Protein AF-A0A1A7WK49-F1 (afdb_monomer_lite)

Secondary structure (DSSP, 8-state):
-BGGGBTS---SSEEE-TTSTT--EEE-HHHHHHHHHHHTTS---HHHHHHHHHHHHHHHHHHHHHHHHHHHHHHHHHHHHHHHHHHHHHHHHHHHHHHHHHHHHHHHHHT--

Organism: NCBI:txid60296

Structure (mmCIF, N/CA/C/O backbone):
data_AF-A0A1A7WK49-F1
#
_entry.id   AF-A0A1A7WK49-F1
#
loop_
_atom_site.group_PDB
_atom_site.id
_atom_site.type_symbol
_atom_site.label_atom_id
_atom_site.label_alt_id
_atom_site.label_comp_id
_atom_site.label_asym_id
_atom_site.label_entity_id
_atom_site.label_seq_id
_atom_site.pdbx_PDB_ins_code
_atom_site.Cartn_x
_atom_site.Cartn_y
_atom_site.Cartn_z
_atom_site.occupancy
_atom_site.B_iso_or_equiv
_atom_site.auth_seq_id
_atom_site.auth_comp_id
_atom_site.auth_asym_id
_atom_site.auth_atom_id
_atom_site.pdbx_PDB_model_num
ATOM 1 N N . PHE A 1 1 ? -8.475 1.854 -14.162 1.00 75.25 1 PHE A N 1
ATOM 2 C CA . PHE A 1 1 ? -9.105 2.466 -15.329 1.00 75.25 1 PHE A CA 1
ATOM 3 C C . PHE A 1 1 ? -10.508 2.785 -14.885 1.00 75.25 1 PHE A C 1
ATOM 5 O O . PHE A 1 1 ? -11.204 1.860 -14.486 1.00 75.25 1 PHE A O 1
ATOM 12 N N . GLU A 1 2 ? -10.833 4.063 -14.823 1.00 86.62 2 GLU A N 1
ATOM 13 C CA . GLU A 1 2 ? -12.114 4.595 -14.392 1.00 86.62 2 GLU A CA 1
ATOM 14 C C . GLU A 1 2 ? -12.876 5.074 -15.624 1.00 86.62 2 GLU A C 1
ATOM 16 O O . GLU A 1 2 ? -12.958 6.267 -15.874 1.00 86.62 2 GLU A O 1
ATOM 21 N N . TRP A 1 3 ? -13.361 4.130 -16.430 1.00 86.38 3 TRP A N 1
ATOM 22 C CA . TRP A 1 3 ? -14.290 4.391 -17.538 1.00 86.38 3 TRP A CA 1
ATOM 23 C C . TRP A 1 3 ? -13.928 5.637 -18.370 1.00 86.38 3 TRP A C 1
ATOM 25 O O . TRP A 1 3 ? -12.829 5.695 -18.925 1.00 86.38 3 TRP A O 1
ATOM 35 N N . ASP A 1 4 ? -14.820 6.625 -18.423 1.00 85.81 4 ASP A N 1
ATOM 36 C CA . ASP A 1 4 ? -14.666 7.855 -19.207 1.00 85.81 4 ASP A CA 1
ATOM 37 C C . ASP A 1 4 ? -13.517 8.753 -18.707 1.00 85.81 4 ASP A C 1
ATOM 39 O O . ASP A 1 4 ? -12.926 9.498 -19.486 1.00 85.81 4 ASP A O 1
ATOM 43 N N . GLU A 1 5 ? -13.128 8.621 -17.437 1.00 85.88 5 GLU A N 1
ATOM 44 C CA . GLU A 1 5 ? -12.033 9.357 -16.790 1.00 85.88 5 GLU A CA 1
ATOM 45 C C . GLU A 1 5 ? -10.664 8.664 -16.952 1.00 85.88 5 GLU A C 1
ATOM 47 O O . GLU A 1 5 ? -9.594 9.218 -16.673 1.00 85.88 5 GLU A O 1
ATOM 52 N N . GLY A 1 6 ? -10.639 7.419 -17.428 1.00 87.44 6 GLY A N 1
ATOM 53 C CA . GLY A 1 6 ? -9.403 6.696 -17.701 1.00 87.44 6 GLY A CA 1
ATOM 54 C C . GLY A 1 6 ? -8.519 6.483 -16.462 1.00 87.44 6 GLY A C 1
ATOM 55 O O . GLY A 1 6 ? -8.716 5.536 -15.703 1.00 87.44 6 GLY A O 1
ATOM 56 N N . PHE A 1 7 ? -7.468 7.286 -16.274 1.00 83.25 7 PHE A N 1
ATOM 57 C CA . PHE A 1 7 ? -6.557 7.197 -15.113 1.00 83.25 7 PHE A CA 1
ATOM 58 C C . PHE A 1 7 ? -6.344 8.545 -14.400 1.00 83.25 7 PHE A C 1
ATOM 60 O O . PHE A 1 7 ? -5.417 8.652 -13.580 1.00 83.25 7 PHE A O 1
ATOM 67 N N . SER A 1 8 ? -7.151 9.562 -14.731 1.00 83.62 8 SER A N 1
ATOM 68 C CA . SER A 1 8 ? -7.150 10.862 -14.046 1.00 83.62 8 SER A CA 1
ATOM 69 C C . SER A 1 8 ? -7.546 10.667 -12.579 1.00 83.62 8 SER A C 1
ATOM 71 O O . SER A 1 8 ? -6.786 11.021 -11.674 1.00 83.62 8 SER A O 1
ATOM 73 N N . GLU A 1 9 ? -8.660 9.973 -12.360 1.00 84.88 9 GLU A N 1
ATOM 74 C CA . GLU A 1 9 ? -9.209 9.650 -11.051 1.00 84.88 9 GLU A CA 1
ATOM 75 C C . GLU A 1 9 ? -8.592 8.379 -10.443 1.00 84.88 9 GLU A C 1
ATOM 77 O O . GLU A 1 9 ? -8.315 7.379 -11.117 1.00 84.88 9 GLU A O 1
ATOM 82 N N . ARG A 1 10 ? -8.315 8.418 -9.130 1.00 86.88 10 ARG A N 1
ATOM 83 C CA . ARG A 1 10 ? -7.516 7.384 -8.437 1.00 86.88 10 ARG A CA 1
ATOM 84 C C . ARG A 1 10 ? -8.092 6.987 -7.079 1.00 86.88 10 ARG A C 1
ATOM 86 O O . ARG A 1 10 ? -7.534 7.330 -6.032 1.00 86.88 10 ARG A O 1
ATOM 93 N N . PHE A 1 11 ? -9.117 6.143 -7.095 1.00 88.12 11 PHE A N 1
ATOM 94 C CA . PHE A 1 11 ? -9.853 5.711 -5.896 1.00 88.12 11 PHE A CA 1
ATOM 95 C C . PHE A 1 11 ? -9.178 4.624 -5.046 1.00 88.12 11 PHE A C 1
ATOM 97 O O . PHE A 1 11 ? -9.510 4.448 -3.876 1.00 88.12 11 PHE A O 1
ATOM 104 N N . GLY A 1 12 ? -8.210 3.886 -5.595 1.00 92.56 12 GLY A N 1
ATOM 105 C CA . GLY A 1 12 ? -7.591 2.761 -4.887 1.00 92.56 12 GLY A CA 1
ATOM 106 C C . GLY A 1 12 ? -6.831 3.163 -3.616 1.00 92.56 12 GLY A C 1
ATOM 107 O O . GLY A 1 12 ? -6.265 4.255 -3.527 1.00 92.56 12 GLY A O 1
ATOM 108 N N . LEU A 1 13 ? -6.737 2.238 -2.653 1.00 95.44 13 LEU A N 1
ATOM 109 C CA . LEU A 1 13 ? -5.900 2.398 -1.451 1.00 95.44 13 LEU A CA 1
ATOM 110 C C . LEU A 1 13 ? -4.398 2.454 -1.781 1.00 95.44 13 LEU A C 1
ATOM 112 O O . LEU A 1 13 ? -3.607 2.990 -1.013 1.00 95.44 13 LEU A O 1
ATOM 116 N N . TYR A 1 14 ? -4.000 1.933 -2.937 1.00 94.31 14 TYR A N 1
ATOM 117 C CA . TYR A 1 14 ? -2.629 1.982 -3.430 1.00 94.31 14 TYR A CA 1
ATOM 118 C C . TYR A 1 14 ? -2.518 2.982 -4.578 1.00 94.31 14 TYR A C 1
ATOM 120 O O . TYR A 1 14 ? -3.416 3.098 -5.413 1.00 94.31 14 TYR A O 1
ATOM 128 N N . PHE A 1 15 ? -1.401 3.700 -4.629 1.00 92.38 15 PHE A N 1
ATOM 129 C CA . PHE A 1 15 ? -0.969 4.392 -5.833 1.00 92.38 15 PHE A CA 1
ATOM 130 C C . PHE A 1 15 ? -0.310 3.380 -6.776 1.00 92.38 15 PHE A C 1
ATOM 132 O O . PHE A 1 15 ? 0.460 2.530 -6.334 1.00 92.38 15 PHE A O 1
ATOM 139 N N . VAL A 1 16 ? -0.627 3.460 -8.066 1.00 91.75 16 VAL A N 1
ATOM 140 C CA . VAL A 1 16 ? -0.056 2.597 -9.103 1.00 91.75 16 VAL A CA 1
ATOM 141 C C . VAL A 1 16 ? 0.674 3.486 -10.095 1.00 91.75 16 VAL A C 1
ATOM 143 O O . VAL A 1 16 ? 0.056 4.384 -10.671 1.00 91.75 16 VAL A O 1
ATOM 146 N N . ASP A 1 17 ? 1.965 3.236 -10.313 1.00 90.94 17 ASP A N 1
ATOM 147 C CA . ASP A 1 17 ? 2.693 3.928 -11.377 1.00 90.94 17 ASP A CA 1
ATOM 148 C C . ASP A 1 17 ? 2.476 3.207 -12.712 1.00 90.94 17 ASP A C 1
ATOM 150 O O . ASP A 1 17 ? 3.113 2.198 -13.013 1.00 90.94 17 ASP A O 1
ATOM 154 N N . PHE A 1 18 ? 1.556 3.733 -13.522 1.00 88.31 18 PHE A N 1
ATOM 155 C CA . PHE A 1 18 ? 1.235 3.174 -14.836 1.00 88.31 18 PHE A CA 1
ATOM 156 C C . PHE A 1 18 ? 2.327 3.394 -15.890 1.00 88.31 18 PHE A C 1
ATOM 158 O O . PHE A 1 18 ? 2.280 2.727 -16.925 1.00 88.31 18 PHE A O 1
ATOM 165 N N . ARG A 1 19 ? 3.297 4.287 -15.639 1.00 89.94 19 ARG A N 1
ATOM 166 C CA . ARG A 1 19 ? 4.423 4.548 -16.553 1.00 89.94 19 ARG A CA 1
ATOM 167 C C . ARG A 1 19 ? 5.459 3.432 -16.492 1.00 89.94 19 ARG A C 1
ATOM 169 O O . ARG A 1 19 ? 6.124 3.147 -17.483 1.00 89.94 19 ARG A O 1
ATOM 176 N N . ASN A 1 20 ? 5.585 2.777 -15.340 1.00 88.69 20 ASN A N 1
ATOM 177 C CA . ASN A 1 20 ? 6.457 1.625 -15.180 1.00 88.69 20 ASN A CA 1
ATOM 178 C C . ASN A 1 20 ? 5.758 0.358 -15.713 1.00 88.69 20 ASN A C 1
ATOM 180 O O . ASN A 1 20 ? 4.613 0.067 -15.358 1.00 88.69 20 ASN A O 1
ATOM 184 N N . LYS A 1 21 ? 6.458 -0.430 -16.544 1.00 91.62 21 LYS A N 1
ATOM 185 C CA . LYS A 1 21 ? 5.942 -1.688 -17.121 1.00 91.62 21 LYS A CA 1
ATOM 186 C C . LYS A 1 21 ? 5.476 -2.681 -16.054 1.00 91.62 21 LYS A C 1
ATOM 188 O O . LYS A 1 21 ? 4.467 -3.352 -16.253 1.00 91.62 21 LYS A O 1
ATOM 193 N N . ASN A 1 22 ? 6.161 -2.714 -14.913 1.00 92.12 22 ASN A N 1
ATOM 194 C CA . ASN A 1 22 ? 5.856 -3.618 -13.805 1.00 92.12 22 ASN A CA 1
ATOM 195 C C . ASN A 1 22 ? 4.683 -3.132 -12.943 1.00 92.12 22 ASN A C 1
ATOM 197 O O . ASN A 1 22 ? 4.255 -3.852 -12.044 1.00 92.12 22 ASN A O 1
ATOM 201 N N . LYS A 1 23 ? 4.163 -1.922 -13.208 1.00 91.31 23 LYS A N 1
ATOM 202 C CA . LYS A 1 23 ? 3.026 -1.303 -12.510 1.00 91.31 23 LYS A CA 1
ATOM 203 C C . LYS A 1 23 ? 3.131 -1.462 -10.982 1.00 91.31 23 LYS A C 1
ATOM 205 O O . LYS A 1 23 ? 2.230 -2.040 -10.362 1.00 91.31 23 LYS A O 1
ATOM 210 N N . PRO A 1 24 ? 4.240 -0.999 -10.369 1.00 92.50 24 PRO A N 1
ATOM 211 C CA . PRO A 1 24 ? 4.456 -1.137 -8.939 1.00 92.50 24 PRO A CA 1
ATOM 212 C C . PRO A 1 24 ? 3.349 -0.421 -8.160 1.00 92.50 24 PRO A C 1
ATOM 214 O O . PRO A 1 24 ? 2.771 0.570 -8.620 1.00 92.50 24 PRO A O 1
ATOM 217 N N . ARG A 1 25 ? 3.043 -0.958 -6.975 1.00 92.62 25 ARG A N 1
ATOM 218 C CA . ARG A 1 25 ? 1.977 -0.471 -6.098 1.00 92.62 25 ARG A CA 1
ATOM 219 C C . ARG A 1 25 ? 2.577 0.082 -4.817 1.00 92.62 25 ARG A C 1
ATOM 221 O O . ARG A 1 25 ? 3.295 -0.627 -4.119 1.00 92.62 25 ARG A O 1
ATOM 228 N N . TYR A 1 26 ? 2.209 1.308 -4.480 1.00 92.50 26 TYR A N 1
ATOM 229 C CA . TYR A 1 26 ? 2.701 2.015 -3.306 1.00 92.50 26 TYR A CA 1
ATOM 230 C C . TYR A 1 26 ? 1.543 2.274 -2.342 1.00 92.50 26 TYR A C 1
ATOM 232 O O . TYR A 1 26 ? 0.518 2.825 -2.760 1.00 92.50 26 TYR A O 1
ATOM 240 N N . PRO A 1 27 ? 1.635 1.839 -1.076 1.00 94.06 27 PRO A N 1
ATOM 241 C CA . PRO A 1 27 ? 0.543 2.013 -0.128 1.00 94.06 27 PRO A CA 1
ATOM 242 C C . PRO A 1 27 ? 0.322 3.501 0.167 1.00 94.06 27 PRO A C 1
ATOM 244 O O . PRO A 1 27 ? 1.257 4.203 0.542 1.00 94.06 27 PRO A O 1
ATOM 247 N N . LYS A 1 28 ? -0.921 3.984 0.045 1.00 95.00 28 LYS A N 1
ATOM 248 C CA . LYS A 1 28 ? -1.299 5.311 0.555 1.00 95.00 28 LYS A CA 1
ATOM 249 C C . LYS A 1 28 ? -1.503 5.238 2.073 1.00 95.00 28 LYS A C 1
ATOM 251 O O . LYS A 1 28 ? -1.726 4.161 2.630 1.00 95.00 28 LYS A O 1
ATOM 256 N N . ALA A 1 29 ? -1.539 6.391 2.744 1.00 96.38 29 ALA A N 1
ATOM 257 C CA . ALA A 1 29 ? -1.863 6.475 4.175 1.00 96.38 29 ALA A CA 1
ATOM 258 C C . ALA A 1 29 ? -3.191 5.771 4.528 1.00 96.38 29 ALA A C 1
ATOM 260 O O . ALA A 1 29 ? -3.298 5.109 5.562 1.00 96.38 29 ALA A O 1
ATOM 261 N N . SER A 1 30 ? -4.175 5.825 3.622 1.00 96.50 30 SER A N 1
ATOM 262 C CA . SER A 1 30 ? -5.467 5.155 3.789 1.00 96.50 30 SER A CA 1
ATOM 263 C C . SER A 1 30 ? -5.356 3.640 3.983 1.00 96.50 30 SER A C 1
ATOM 265 O O . SER A 1 30 ? -6.198 3.085 4.677 1.00 96.50 30 SER A O 1
ATOM 267 N N . VAL A 1 31 ? -4.311 2.966 3.478 1.00 96.75 31 VAL A N 1
ATOM 268 C CA . VAL A 1 31 ? -4.080 1.528 3.728 1.00 96.75 31 VAL A CA 1
ATOM 269 C C . VAL A 1 31 ? -3.906 1.260 5.219 1.00 96.75 31 VAL A C 1
ATOM 271 O O . VAL A 1 31 ? -4.573 0.393 5.782 1.00 96.75 31 VAL A O 1
ATOM 274 N N . GLN A 1 32 ? -3.012 2.009 5.870 1.00 96.44 32 GLN A N 1
ATOM 275 C CA . GLN A 1 32 ? -2.700 1.800 7.285 1.00 96.44 32 GLN A CA 1
ATOM 276 C C . GLN A 1 32 ? -3.884 2.175 8.171 1.00 96.44 32 GLN A C 1
ATOM 278 O O . GLN A 1 32 ? -4.177 1.478 9.141 1.00 96.44 32 GLN A O 1
ATOM 283 N N . PHE A 1 33 ? -4.584 3.250 7.814 1.00 97.25 33 PHE A N 1
ATOM 284 C CA . PHE A 1 33 ? -5.785 3.673 8.520 1.00 97.25 33 PHE A CA 1
ATOM 285 C C . PHE A 1 33 ? -6.914 2.640 8.390 1.00 97.25 33 PHE A C 1
ATOM 287 O O . PHE A 1 33 ? -7.468 2.199 9.393 1.00 97.25 33 PHE A O 1
ATOM 294 N N . TYR A 1 34 ? -7.203 2.177 7.172 1.00 97.12 34 TYR A N 1
ATOM 295 C CA . TYR A 1 34 ? -8.269 1.208 6.921 1.00 97.12 34 TYR A CA 1
ATOM 296 C C . TYR A 1 34 ? -7.985 -0.153 7.564 1.00 97.12 34 TYR A C 1
ATOM 298 O O . TYR A 1 34 ? -8.879 -0.765 8.145 1.00 97.12 34 TYR A O 1
ATO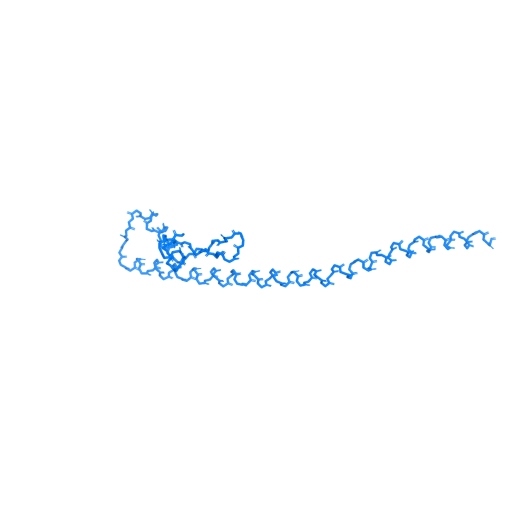M 306 N N . LYS A 1 35 ? -6.715 -0.581 7.580 1.00 96.69 35 LYS A N 1
ATOM 307 C CA . LYS A 1 35 ? -6.283 -1.771 8.323 1.00 96.69 35 LYS A CA 1
ATOM 308 C C . LYS A 1 35 ? -6.647 -1.680 9.809 1.00 96.69 35 LYS A C 1
ATOM 310 O O . LYS A 1 35 ? -7.096 -2.670 10.376 1.00 96.69 35 LYS A O 1
ATOM 315 N N . ARG A 1 36 ? -6.492 -0.507 10.436 1.00 96.81 36 ARG A N 1
ATOM 316 C CA . ARG A 1 36 ? -6.853 -0.296 11.851 1.00 96.81 36 ARG A CA 1
ATOM 317 C C . ARG A 1 36 ? -8.353 -0.397 12.090 1.00 96.81 36 ARG A C 1
ATOM 319 O O . ARG A 1 36 ? -8.739 -1.033 13.065 1.00 96.81 36 ARG A O 1
ATOM 326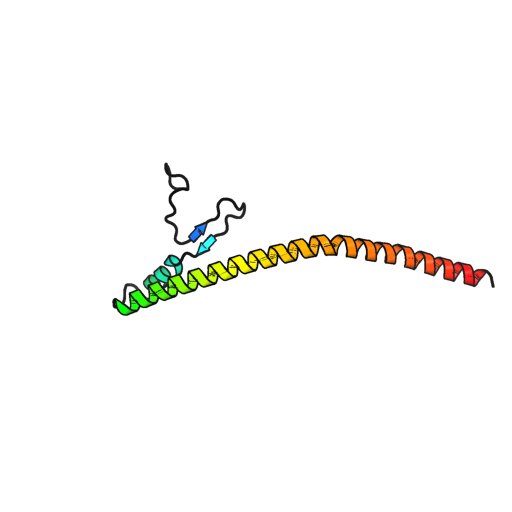 N N . ILE A 1 37 ? -9.166 0.165 11.195 1.00 97.56 37 ILE A N 1
ATOM 327 C CA . ILE A 1 37 ? -10.631 0.065 11.268 1.00 97.56 37 ILE A CA 1
ATOM 328 C C . ILE A 1 37 ? -11.058 -1.402 11.247 1.00 97.56 37 ILE A C 1
ATOM 330 O O . ILE A 1 37 ? -11.786 -1.838 12.134 1.00 97.56 37 ILE A O 1
ATOM 334 N N . ILE A 1 38 ? -10.562 -2.172 10.272 1.00 97.75 38 ILE A N 1
ATOM 335 C CA . ILE A 1 38 ? -10.899 -3.595 10.141 1.00 97.75 38 ILE A CA 1
ATOM 336 C C . ILE A 1 38 ? -10.453 -4.365 11.386 1.00 97.75 38 ILE A C 1
ATOM 338 O O . ILE A 1 38 ? -11.248 -5.089 11.976 1.00 97.75 38 ILE A O 1
ATOM 342 N N . SER A 1 39 ? -9.199 -4.193 11.819 1.00 97.06 39 SER A N 1
ATOM 343 C CA . SER A 1 39 ? -8.670 -4.901 12.993 1.00 97.06 39 SER A CA 1
ATOM 344 C C . SER A 1 39 ? -9.389 -4.553 14.296 1.00 97.06 39 SER A C 1
ATOM 346 O O . SER A 1 39 ? -9.382 -5.365 15.214 1.00 97.06 39 SER A O 1
ATOM 348 N N . SER A 1 40 ? -9.994 -3.370 14.381 1.00 96.94 40 SER A N 1
ATOM 349 C CA . SER A 1 40 ? -10.730 -2.918 15.569 1.00 96.94 40 SER A CA 1
ATOM 350 C C . SER A 1 40 ? -12.238 -3.134 15.447 1.00 96.94 40 SER A C 1
ATOM 352 O O . SER A 1 40 ? -12.978 -2.756 16.348 1.00 96.94 40 SER A O 1
ATOM 354 N N . ASN A 1 41 ? -12.693 -3.727 14.336 1.00 96.94 41 ASN A N 1
ATOM 355 C CA . ASN A 1 41 ? -14.098 -3.949 14.009 1.00 96.94 41 ASN A CA 1
ATOM 356 C C . ASN A 1 41 ? -14.971 -2.684 14.124 1.00 96.94 41 ASN A C 1
ATOM 358 O O . ASN A 1 41 ? -16.097 -2.728 14.619 1.00 96.94 41 ASN A O 1
ATOM 362 N N . GLY A 1 42 ? -14.440 -1.542 13.686 1.00 95.12 42 GLY A N 1
ATOM 363 C CA . GLY A 1 42 ? -15.157 -0.273 13.725 1.00 95.12 42 GLY A CA 1
ATOM 364 C C . GLY A 1 42 ? -14.277 0.911 14.096 1.00 95.12 42 GLY A C 1
ATOM 365 O O . GLY A 1 42 ? -13.058 0.902 13.905 1.00 95.12 42 GLY A O 1
ATOM 366 N N . PHE A 1 43 ? -14.933 1.953 14.601 1.00 95.94 43 PHE A N 1
ATOM 367 C CA . PHE A 1 43 ? -14.302 3.216 14.955 1.00 95.94 43 PHE A CA 1
ATOM 368 C C . PHE A 1 43 ? -14.263 3.386 16.478 1.00 95.94 43 PHE A C 1
ATOM 370 O O . PHE A 1 43 ? -15.305 3.273 17.124 1.00 95.94 43 PHE A O 1
ATOM 377 N N . PRO A 1 44 ? -13.085 3.663 17.058 1.00 94.06 44 PRO A N 1
ATOM 378 C CA . PRO A 1 44 ? -12.956 3.995 18.468 1.00 94.06 44 PRO A CA 1
ATOM 379 C C . PRO A 1 44 ? -13.360 5.458 18.715 1.00 94.06 44 PRO A C 1
ATOM 381 O O . PRO A 1 44 ? -13.933 6.129 17.857 1.00 94.06 44 PRO A O 1
ATOM 384 N N . ASN A 1 45 ? -13.037 5.984 19.898 1.00 96.88 45 ASN A N 1
ATOM 385 C CA . ASN A 1 45 ? -13.241 7.399 20.199 1.00 96.88 45 ASN A CA 1
ATOM 386 C C . ASN A 1 45 ? -12.446 8.320 19.248 1.00 96.88 45 ASN A C 1
ATOM 388 O O . ASN A 1 45 ? -11.419 7.942 18.679 1.00 96.88 45 ASN A O 1
ATOM 392 N N . GLN A 1 46 ? -12.898 9.570 19.140 1.00 96.81 46 GLN A N 1
ATOM 393 C CA . GLN A 1 46 ? -12.351 10.568 18.217 1.00 96.81 46 GLN A CA 1
ATOM 394 C C . GLN A 1 46 ? -10.832 10.773 18.356 1.00 96.81 46 GLN A C 1
ATOM 396 O O . GLN A 1 46 ? -10.114 10.830 17.358 1.00 96.81 46 GLN A O 1
ATOM 401 N N . ARG A 1 47 ? -10.318 10.811 19.590 1.00 97.31 47 ARG A N 1
ATOM 402 C CA . ARG A 1 47 ? -8.885 11.000 19.860 1.00 97.31 47 ARG A CA 1
ATOM 403 C C . ARG A 1 47 ? -8.050 9.843 19.314 1.00 97.31 47 ARG A C 1
ATOM 405 O O . ARG A 1 47 ? -6.943 10.041 18.813 1.00 97.31 47 ARG A O 1
ATOM 412 N N . GLU A 1 48 ? -8.552 8.621 19.427 1.00 96.44 48 GLU A N 1
ATOM 413 C CA . GLU A 1 48 ? -7.876 7.450 18.883 1.00 96.44 48 GLU A CA 1
ATOM 414 C C . GLU A 1 48 ? -7.905 7.439 17.350 1.00 96.44 48 GLU A C 1
ATOM 416 O O . GLU A 1 48 ? -6.870 7.197 16.726 1.00 96.44 48 GLU A O 1
ATOM 421 N N . VAL A 1 49 ? -9.035 7.805 16.741 1.00 96.62 49 VAL A N 1
ATOM 422 C CA . VAL A 1 49 ? -9.150 7.959 15.282 1.00 96.62 49 VAL A CA 1
ATOM 423 C C . VAL A 1 49 ? -8.151 8.993 14.749 1.00 96.62 49 VAL A C 1
ATOM 425 O O . VAL A 1 49 ? -7.450 8.738 13.767 1.00 96.62 49 VAL A O 1
ATOM 428 N N . GLU A 1 50 ? -8.018 10.140 15.412 1.00 97.19 50 GLU A N 1
ATOM 429 C CA . GLU A 1 50 ? -7.043 11.177 15.049 1.00 97.19 50 GLU A CA 1
ATOM 430 C C . GLU A 1 50 ? -5.601 10.674 15.155 1.00 97.19 50 GLU A C 1
ATOM 432 O O . GLU A 1 50 ? -4.782 10.909 14.259 1.00 97.19 50 GLU A O 1
ATOM 437 N N . ASN A 1 51 ? -5.296 9.908 16.205 1.00 97.44 51 ASN A N 1
ATOM 438 C CA . ASN A 1 51 ? -3.998 9.260 16.359 1.00 97.44 51 ASN A CA 1
ATOM 439 C C . ASN A 1 51 ? -3.717 8.253 15.239 1.00 97.44 51 ASN A C 1
ATOM 441 O O . ASN A 1 51 ? -2.607 8.235 14.700 1.00 97.44 51 ASN A O 1
ATOM 445 N N . TRP A 1 52 ? -4.702 7.435 14.859 1.00 97.31 52 TRP A N 1
ATOM 446 C CA . TRP A 1 52 ? -4.569 6.507 13.737 1.00 97.31 52 TRP A CA 1
ATOM 447 C C . TRP A 1 52 ? -4.325 7.250 12.427 1.00 97.31 52 TRP A C 1
ATOM 449 O O . TRP A 1 52 ? -3.434 6.865 11.668 1.00 97.31 52 TRP A O 1
ATOM 459 N N . ARG A 1 53 ? -5.061 8.341 12.177 1.00 96.56 53 ARG A N 1
ATOM 460 C CA . ARG A 1 53 ? -4.886 9.183 10.989 1.00 96.56 53 ARG A CA 1
ATOM 461 C C . ARG A 1 53 ? -3.472 9.745 10.932 1.00 96.56 53 ARG A C 1
ATOM 463 O O . ARG A 1 53 ? -2.781 9.538 9.9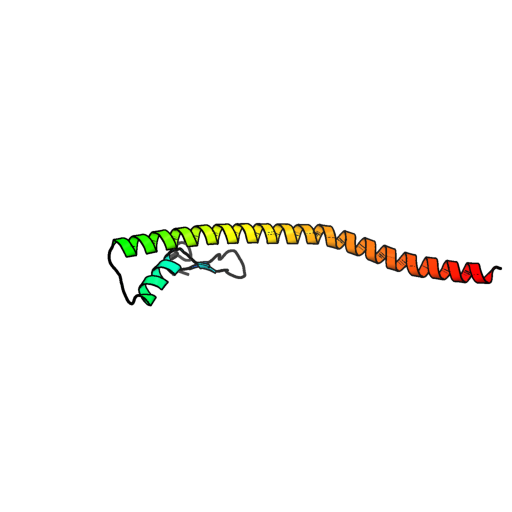36 1.00 96.56 53 ARG A O 1
ATOM 470 N N . ARG A 1 54 ? -3.010 10.391 12.002 1.00 97.50 54 ARG A N 1
ATOM 471 C CA . ARG A 1 54 ? -1.663 10.968 12.074 1.00 97.50 54 ARG A CA 1
ATOM 472 C C . ARG A 1 54 ? -0.584 9.909 11.831 1.00 97.50 54 ARG A C 1
ATOM 474 O O . ARG A 1 54 ? 0.228 10.068 10.924 1.00 97.50 54 ARG A O 1
ATOM 481 N N . LYS A 1 55 ? -0.640 8.783 12.550 1.00 97.12 55 LYS A N 1
ATOM 482 C CA . LYS A 1 55 ? 0.323 7.679 12.399 1.00 97.12 55 LYS A CA 1
ATOM 483 C C . LYS A 1 55 ? 0.326 7.093 10.984 1.00 97.12 55 LYS A C 1
ATOM 485 O O . LYS A 1 55 ? 1.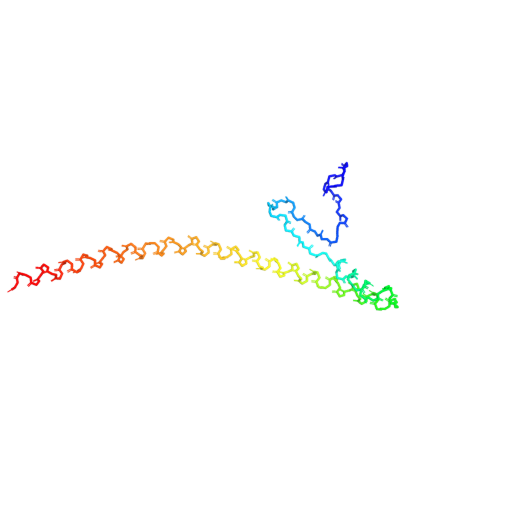380 6.715 10.473 1.00 97.12 55 LYS A O 1
ATOM 490 N N . SER A 1 56 ? -0.842 7.010 10.346 1.00 96.81 56 SER A N 1
ATOM 491 C CA . SER A 1 56 ? -0.963 6.514 8.972 1.00 96.81 56 SER A CA 1
ATOM 492 C C . SER A 1 56 ? -0.268 7.428 7.957 1.00 96.81 56 SER A C 1
ATOM 494 O O . SER A 1 56 ? 0.404 6.932 7.053 1.00 96.81 56 SER A O 1
ATOM 496 N N . VAL A 1 57 ? -0.369 8.749 8.144 1.00 96.00 57 VAL A N 1
ATOM 497 C CA . VAL A 1 57 ? 0.299 9.754 7.304 1.00 96.00 57 VAL A CA 1
ATOM 498 C C . VAL A 1 57 ? 1.805 9.736 7.542 1.00 96.00 57 VAL A C 1
ATOM 500 O O . VAL A 1 57 ? 2.553 9.652 6.575 1.00 96.00 57 VAL A O 1
ATOM 503 N N . GLU A 1 58 ? 2.250 9.731 8.801 1.00 95.56 58 GLU A N 1
ATOM 504 C CA . GLU A 1 58 ? 3.674 9.631 9.161 1.00 95.56 58 GLU A CA 1
ATOM 505 C C . GLU A 1 58 ? 4.323 8.397 8.518 1.00 95.56 58 GLU A C 1
ATOM 507 O O . GLU A 1 58 ? 5.331 8.510 7.824 1.00 95.56 58 GLU A O 1
ATOM 512 N N . THR A 1 59 ? 3.689 7.228 8.667 1.00 94.31 59 THR A N 1
ATOM 513 C CA . THR A 1 59 ? 4.182 5.969 8.089 1.00 94.31 59 THR A CA 1
ATOM 514 C C . THR A 1 59 ? 4.266 6.049 6.564 1.00 94.31 59 THR A C 1
ATOM 516 O O . THR A 1 59 ? 5.271 5.646 5.986 1.00 94.31 59 THR A O 1
ATOM 519 N N . CYS A 1 60 ? 3.235 6.590 5.904 1.00 93.88 60 CYS A N 1
ATOM 520 C CA . CYS A 1 60 ? 3.225 6.773 4.451 1.00 93.88 60 CYS A CA 1
ATOM 521 C C . CYS A 1 60 ? 4.368 7.685 3.984 1.00 93.88 60 CYS A C 1
ATOM 523 O O . CYS A 1 60 ? 5.044 7.368 3.006 1.00 93.88 60 CYS A O 1
ATOM 525 N N . SER A 1 61 ? 4.599 8.798 4.684 1.00 91.62 61 SER A N 1
ATOM 526 C CA . SER A 1 61 ? 5.679 9.735 4.370 1.00 91.62 61 SER A CA 1
ATOM 527 C C . SER A 1 61 ? 7.050 9.076 4.502 1.00 91.62 61 SER A C 1
ATOM 529 O O . SER A 1 61 ? 7.854 9.161 3.575 1.00 91.62 61 SER A O 1
ATOM 531 N N . SER A 1 62 ? 7.301 8.356 5.601 1.00 89.81 62 SER A N 1
ATOM 532 C CA . SER A 1 62 ? 8.561 7.632 5.801 1.00 89.81 62 SER A CA 1
ATOM 533 C C . SER A 1 62 ? 8.767 6.531 4.759 1.00 89.81 62 SER A C 1
ATOM 535 O O . SER A 1 62 ? 9.858 6.410 4.211 1.00 89.81 62 SER A O 1
ATOM 537 N N . SER A 1 63 ? 7.730 5.754 4.427 1.00 89.62 63 SER A N 1
ATOM 538 C CA . SER A 1 63 ? 7.820 4.743 3.366 1.00 89.62 63 SER A CA 1
ATOM 539 C C . SER A 1 63 ? 8.160 5.362 2.009 1.00 89.62 63 SER A C 1
ATOM 541 O O . SER A 1 63 ? 9.031 4.845 1.320 1.00 89.62 63 SER A O 1
ATOM 543 N N . ASN A 1 64 ? 7.542 6.488 1.640 1.00 86.06 64 ASN A N 1
ATOM 544 C CA . ASN A 1 64 ? 7.859 7.183 0.389 1.00 86.06 64 ASN A CA 1
ATOM 545 C C . ASN A 1 64 ? 9.312 7.685 0.351 1.00 86.06 64 ASN A C 1
ATOM 547 O O . ASN A 1 64 ? 9.965 7.577 -0.683 1.00 86.06 64 ASN A O 1
ATOM 551 N N . GLN A 1 65 ? 9.837 8.189 1.473 1.00 84.56 65 GLN A N 1
ATOM 552 C CA . GLN A 1 65 ? 11.247 8.585 1.579 1.00 84.56 65 GLN A CA 1
ATOM 553 C C . GLN A 1 65 ? 12.199 7.392 1.418 1.00 84.56 65 GLN A C 1
ATOM 555 O O . GLN A 1 65 ? 13.202 7.505 0.718 1.00 84.56 65 GLN A O 1
ATOM 560 N N . LEU A 1 66 ? 11.881 6.245 2.028 1.00 84.00 66 LEU A N 1
ATOM 561 C CA . LEU A 1 66 ? 12.676 5.020 1.886 1.00 84.00 66 LEU A CA 1
ATOM 562 C C . LEU A 1 66 ? 12.677 4.504 0.445 1.00 84.00 66 LEU A C 1
ATOM 564 O O . LEU A 1 66 ? 13.736 4.173 -0.075 1.00 84.00 66 LEU A O 1
ATOM 568 N N . LEU A 1 67 ? 11.518 4.502 -0.217 1.00 85.12 67 LEU A N 1
ATOM 569 C CA . LEU A 1 67 ? 11.398 4.103 -1.621 1.00 85.12 67 LEU A CA 1
ATOM 570 C C . LEU A 1 67 ? 12.221 5.013 -2.544 1.00 85.12 67 LEU A C 1
ATOM 572 O O . LEU A 1 67 ? 12.929 4.520 -3.418 1.00 85.12 67 LEU A O 1
ATOM 576 N N . ALA A 1 68 ? 12.191 6.330 -2.313 1.00 77.88 68 ALA A N 1
ATOM 577 C CA . ALA A 1 68 ? 13.033 7.274 -3.048 1.00 77.88 68 ALA A CA 1
ATOM 578 C C . ALA A 1 68 ? 14.535 7.016 -2.809 1.00 77.88 68 ALA A C 1
ATOM 580 O O . ALA A 1 68 ? 15.341 7.104 -3.736 1.00 77.88 68 ALA A O 1
ATOM 581 N N . ALA A 1 69 ? 14.923 6.651 -1.583 1.00 75.75 69 ALA A N 1
ATOM 582 C CA . ALA A 1 69 ? 16.304 6.297 -1.258 1.00 75.75 69 ALA A CA 1
ATOM 583 C C . ALA A 1 69 ? 16.744 4.962 -1.896 1.00 75.75 69 ALA A C 1
ATOM 585 O O . ALA A 1 69 ? 17.888 4.835 -2.337 1.00 75.75 69 ALA A O 1
ATOM 586 N N . GLU A 1 70 ? 15.860 3.966 -1.975 1.00 82.00 70 GLU A N 1
ATOM 587 C CA . GLU A 1 70 ? 16.115 2.695 -2.667 1.00 82.00 70 GLU A CA 1
ATOM 588 C C . GLU A 1 70 ? 16.293 2.889 -4.175 1.00 82.00 70 GLU A C 1
ATOM 590 O O . GLU A 1 70 ? 17.203 2.305 -4.763 1.00 82.00 70 GLU A O 1
ATOM 595 N N . GLU A 1 71 ? 15.497 3.761 -4.797 1.00 81.44 71 GLU A N 1
ATOM 596 C CA . GLU A 1 71 ? 15.643 4.114 -6.212 1.00 81.44 71 GLU A CA 1
ATOM 597 C C . GLU A 1 71 ? 17.004 4.774 -6.495 1.00 81.44 71 GLU A C 1
ATOM 599 O O . GLU A 1 71 ? 17.696 4.411 -7.453 1.00 81.44 71 GLU A O 1
ATOM 604 N N . GLN A 1 72 ? 17.456 5.670 -5.610 1.00 75.06 72 GLN A N 1
ATOM 605 C CA . GLN A 1 72 ? 18.798 6.252 -5.694 1.00 75.06 72 GLN A CA 1
ATOM 606 C C . GLN A 1 72 ? 19.900 5.199 -5.533 1.00 75.06 72 GLN A C 1
ATOM 608 O O . GLN A 1 72 ? 20.860 5.199 -6.305 1.00 75.06 72 GLN A O 1
ATOM 613 N N . ARG A 1 73 ? 19.760 4.262 -4.585 1.00 74.88 73 ARG A N 1
ATOM 614 C CA . ARG A 1 73 ? 20.713 3.148 -4.424 1.00 74.88 73 ARG A CA 1
ATOM 615 C C . ARG A 1 73 ? 20.753 2.248 -5.653 1.00 74.88 73 ARG A C 1
ATOM 617 O O . ARG A 1 73 ? 21.842 1.884 -6.085 1.00 74.88 73 ARG A O 1
ATOM 624 N N . SER A 1 74 ? 19.601 1.922 -6.238 1.00 79.31 74 SER A N 1
ATOM 625 C CA . SER A 1 74 ? 19.537 1.136 -7.474 1.00 79.31 74 SER A CA 1
ATOM 626 C C . SER A 1 74 ? 20.202 1.871 -8.635 1.00 79.31 74 SER A C 1
ATOM 628 O O . SER A 1 74 ? 20.899 1.250 -9.433 1.00 79.31 74 SER A O 1
ATOM 630 N N . THR A 1 75 ? 20.029 3.191 -8.718 1.00 84.25 75 THR A N 1
ATOM 631 C CA . THR A 1 75 ? 20.681 4.024 -9.734 1.00 84.25 75 THR A CA 1
ATOM 632 C C . THR A 1 75 ? 22.198 4.024 -9.549 1.00 84.25 75 THR A C 1
ATOM 634 O O . THR A 1 75 ? 22.931 3.776 -10.503 1.00 84.25 75 THR A O 1
ATOM 637 N N . ALA A 1 76 ? 22.674 4.216 -8.316 1.00 83.50 76 ALA A N 1
ATOM 638 C CA . ALA A 1 76 ? 24.094 4.154 -7.988 1.00 83.50 76 ALA A CA 1
ATOM 639 C C . ALA A 1 76 ? 24.697 2.770 -8.285 1.00 83.50 76 ALA A C 1
ATOM 641 O O . ALA A 1 76 ? 25.773 2.693 -8.870 1.00 83.50 76 ALA A O 1
ATOM 642 N N . ALA A 1 77 ? 23.993 1.681 -7.955 1.00 80.88 77 ALA A N 1
ATOM 643 C CA . ALA A 1 77 ? 24.421 0.317 -8.265 1.00 80.88 77 ALA A CA 1
ATOM 644 C C . ALA A 1 77 ? 24.514 0.068 -9.780 1.00 80.88 77 ALA A C 1
ATOM 646 O O . ALA A 1 77 ? 25.490 -0.516 -10.249 1.00 80.88 77 ALA A O 1
ATOM 647 N N . ASN A 1 78 ? 23.545 0.564 -10.556 1.00 83.25 78 ASN A N 1
ATOM 648 C CA . ASN A 1 78 ? 23.569 0.468 -12.016 1.00 83.25 78 ASN A CA 1
ATOM 649 C C . ASN A 1 78 ? 24.740 1.259 -12.622 1.00 83.25 78 ASN A C 1
ATOM 651 O O . ASN A 1 78 ? 25.415 0.750 -13.514 1.00 83.25 78 ASN A O 1
ATOM 655 N N . ILE A 1 79 ? 25.016 2.471 -12.123 1.00 84.12 79 ILE A N 1
ATOM 656 C CA . ILE A 1 79 ? 26.178 3.272 -12.546 1.00 84.12 79 ILE A CA 1
ATOM 657 C C . ILE A 1 79 ? 27.483 2.550 -12.199 1.00 84.12 79 ILE A C 1
ATOM 659 O O . ILE A 1 79 ? 28.364 2.436 -13.047 1.00 84.12 79 ILE A O 1
ATOM 663 N N . LEU A 1 80 ? 27.603 2.028 -10.976 1.00 82.06 80 LEU A N 1
ATOM 664 C CA . LEU A 1 80 ? 28.798 1.313 -10.536 1.00 82.06 80 LEU A CA 1
ATOM 665 C C . LEU A 1 80 ? 29.067 0.094 -11.423 1.00 82.06 80 LEU A C 1
ATOM 667 O O . LEU A 1 80 ? 30.195 -0.104 -11.855 1.00 82.06 80 LEU A O 1
ATOM 671 N N . ARG A 1 81 ? 28.027 -0.679 -11.752 1.00 79.81 81 ARG A N 1
ATOM 672 C CA . ARG A 1 81 ? 28.121 -1.826 -12.660 1.00 79.81 81 ARG A CA 1
ATOM 673 C C . ARG A 1 81 ? 28.619 -1.418 -14.052 1.00 79.81 81 ARG A C 1
ATOM 675 O O . ARG A 1 81 ? 29.526 -2.051 -14.573 1.00 79.81 81 ARG A O 1
ATOM 682 N N . LEU A 1 82 ? 28.104 -0.324 -14.619 1.00 79.19 82 LEU A N 1
ATOM 683 C CA . LEU A 1 82 ? 28.566 0.191 -15.918 1.00 79.19 82 LEU A CA 1
ATOM 684 C C . LEU A 1 82 ? 30.048 0.591 -15.924 1.00 79.19 82 LEU A C 1
ATOM 686 O O . LEU A 1 82 ? 30.693 0.501 -16.963 1.00 79.19 82 LEU A O 1
ATOM 690 N N . ILE A 1 83 ? 30.578 1.048 -14.789 1.00 80.62 83 ILE A N 1
ATOM 691 C CA . ILE A 1 83 ? 31.983 1.460 -14.659 1.00 80.62 83 ILE A CA 1
ATOM 692 C C . ILE A 1 83 ? 32.883 0.261 -14.336 1.00 80.62 83 ILE A C 1
ATOM 694 O O . ILE A 1 83 ? 34.015 0.188 -14.811 1.00 80.62 83 ILE A O 1
ATOM 698 N N . HIS A 1 84 ? 32.394 -0.678 -13.530 1.00 73.12 84 HIS A N 1
ATOM 699 C CA . HIS A 1 84 ? 33.175 -1.814 -13.058 1.00 73.12 84 HIS A CA 1
ATOM 700 C C . HIS A 1 84 ? 33.274 -2.927 -14.110 1.00 73.12 84 HIS A C 1
ATOM 702 O O . HIS A 1 84 ? 34.351 -3.491 -14.275 1.00 73.12 84 HIS A O 1
ATOM 708 N N . ASP A 1 85 ? 32.206 -3.197 -14.872 1.00 70.06 85 ASP A N 1
ATOM 709 C CA . ASP A 1 85 ? 32.172 -4.273 -15.877 1.00 70.06 85 ASP A CA 1
ATOM 710 C C . ASP A 1 85 ? 33.290 -4.137 -16.950 1.00 70.06 85 ASP A C 1
ATOM 712 O O . ASP A 1 85 ? 33.979 -5.127 -17.218 1.00 70.06 85 ASP A O 1
ATOM 716 N N . PRO A 1 86 ? 33.572 -2.946 -17.530 1.00 73.25 86 PRO A N 1
ATOM 717 C CA . PRO A 1 86 ? 34.672 -2.778 -18.487 1.00 73.25 86 PRO A CA 1
ATOM 718 C C . PRO A 1 86 ? 36.062 -2.964 -17.865 1.00 73.25 86 PRO A C 1
ATOM 720 O O . PRO A 1 86 ? 36.957 -3.522 -18.500 1.00 73.25 86 PRO A O 1
ATOM 723 N N . LEU A 1 87 ? 36.255 -2.504 -16.623 1.00 61.84 87 LEU A N 1
ATOM 724 C CA . LEU A 1 87 ? 37.534 -2.619 -15.917 1.00 61.84 87 LEU A CA 1
ATOM 725 C C . LEU A 1 87 ? 37.817 -4.071 -15.514 1.00 61.84 87 LEU A C 1
ATOM 727 O O . LEU A 1 87 ? 38.948 -4.530 -15.663 1.00 61.84 87 LEU A O 1
ATOM 731 N N . THR A 1 88 ? 36.797 -4.813 -15.075 1.00 62.00 88 THR A N 1
ATOM 732 C CA . THR A 1 88 ? 36.909 -6.249 -14.782 1.00 62.00 88 THR A CA 1
ATOM 733 C C . THR A 1 88 ? 37.257 -7.043 -16.040 1.00 62.00 88 THR A C 1
ATOM 735 O O . THR A 1 88 ? 38.216 -7.808 -16.016 1.00 62.00 88 THR A O 1
ATOM 738 N N . SER A 1 89 ? 36.589 -6.777 -17.168 1.00 61.84 89 SER A N 1
ATOM 739 C CA . SER A 1 89 ? 36.894 -7.450 -18.439 1.00 61.84 89 SER A CA 1
ATOM 740 C C . SER A 1 89 ? 38.322 -7.178 -18.937 1.00 61.84 89 SER A C 1
ATOM 742 O O . SER A 1 89 ? 39.000 -8.095 -19.406 1.00 61.84 89 SER A O 1
ATOM 744 N N . HIS A 1 90 ? 38.823 -5.944 -18.798 1.00 63.03 90 HIS A N 1
ATOM 745 C CA . HIS A 1 90 ? 40.201 -5.621 -19.178 1.00 63.03 90 HIS A CA 1
ATOM 746 C C . HIS A 1 90 ? 41.229 -6.309 -18.265 1.00 63.03 90 HIS A C 1
ATOM 748 O O . HIS A 1 90 ? 42.253 -6.790 -18.747 1.00 63.03 90 HIS A O 1
ATOM 754 N N . MET A 1 91 ? 40.970 -6.393 -16.956 1.00 61.31 91 MET A N 1
ATOM 755 C CA . MET A 1 91 ? 41.862 -7.105 -16.033 1.00 61.31 91 MET A CA 1
ATOM 756 C C . MET A 1 91 ? 41.883 -8.618 -16.286 1.00 61.31 91 MET A C 1
ATOM 758 O O . MET A 1 91 ? 42.963 -9.206 -16.282 1.00 61.31 91 MET A O 1
ATOM 762 N N . GLU A 1 92 ? 40.735 -9.234 -16.578 1.00 66.62 92 GLU A N 1
ATOM 763 C CA . GLU A 1 92 ? 40.641 -10.664 -16.902 1.00 66.62 92 GLU A CA 1
ATOM 764 C C . GLU A 1 92 ? 41.379 -11.004 -18.208 1.00 66.62 92 GLU A C 1
ATOM 766 O O . GLU A 1 92 ? 42.205 -11.920 -18.230 1.00 66.62 92 GLU A O 1
ATOM 771 N N . MET A 1 93 ? 41.195 -10.206 -19.268 1.00 63.22 93 MET A N 1
ATOM 772 C CA . MET A 1 93 ? 41.891 -10.401 -20.548 1.00 63.22 93 MET A CA 1
ATOM 773 C C . MET A 1 93 ? 43.416 -10.277 -20.409 1.00 63.22 93 MET A C 1
ATOM 775 O O . MET A 1 93 ? 44.165 -11.063 -20.992 1.00 63.22 93 MET A O 1
ATOM 779 N N . VAL A 1 94 ? 43.896 -9.316 -19.611 1.00 69.19 94 VAL A N 1
ATOM 780 C CA . VAL A 1 94 ? 45.333 -9.152 -19.348 1.00 69.19 94 VAL A CA 1
ATOM 781 C C . VAL A 1 94 ? 45.892 -10.371 -18.608 1.00 69.19 94 VAL A C 1
ATOM 783 O O . VAL A 1 94 ? 46.966 -10.851 -18.967 1.00 69.19 94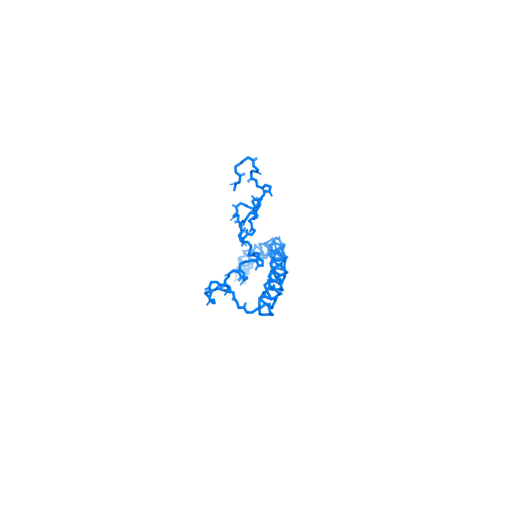 VAL A O 1
ATOM 786 N N . THR A 1 95 ? 45.173 -10.931 -17.630 1.00 66.69 95 THR A N 1
ATOM 787 C CA . THR A 1 95 ? 45.628 -12.147 -16.932 1.00 66.69 95 THR A CA 1
ATOM 788 C C . THR A 1 95 ? 45.632 -13.389 -17.825 1.00 66.69 95 THR A C 1
ATOM 790 O O . THR A 1 95 ? 46.583 -14.170 -17.765 1.00 66.69 95 THR A O 1
ATOM 793 N N . GLU A 1 96 ? 44.643 -13.539 -18.708 1.00 67.88 96 GLU A N 1
ATOM 794 C CA . GLU A 1 96 ? 44.540 -14.671 -19.638 1.00 67.88 96 GLU A CA 1
ATOM 795 C C . GLU A 1 96 ? 45.634 -14.670 -20.715 1.00 67.88 96 GLU A C 1
ATOM 797 O O . GLU A 1 96 ? 46.042 -15.733 -21.171 1.00 67.88 96 GLU A O 1
ATOM 802 N N . ILE A 1 97 ? 46.155 -13.504 -21.110 1.00 69.31 97 ILE A N 1
ATOM 803 C CA . ILE A 1 97 ? 47.232 -13.402 -22.112 1.00 69.31 97 ILE A CA 1
ATOM 804 C C . ILE A 1 97 ? 48.614 -13.484 -21.456 1.00 69.31 97 ILE A C 1
ATOM 806 O O . ILE A 1 97 ? 49.523 -14.147 -21.968 1.00 69.31 97 ILE A O 1
ATOM 810 N N . VAL A 1 98 ? 48.802 -12.809 -20.320 1.00 71.38 98 VAL A N 1
ATOM 811 C CA . VAL A 1 98 ? 50.115 -12.717 -19.668 1.00 71.38 98 VAL A CA 1
ATOM 812 C C . VAL A 1 98 ? 50.537 -14.070 -19.096 1.00 71.38 98 VAL A C 1
ATOM 814 O O . VAL A 1 98 ? 51.700 -14.448 -19.244 1.00 71.38 98 VAL A O 1
ATOM 817 N N . VAL A 1 99 ? 49.613 -14.839 -18.512 1.00 75.06 99 VAL A N 1
ATOM 818 C CA . VAL A 1 99 ? 49.944 -16.119 -17.864 1.00 75.06 99 VAL A CA 1
ATOM 819 C C . VAL A 1 99 ? 50.484 -17.159 -18.861 1.00 75.06 99 VAL A C 1
ATOM 821 O O . VAL A 1 99 ? 51.601 -17.637 -18.649 1.00 75.06 99 VAL A O 1
ATOM 824 N N . PRO A 1 100 ? 49.814 -17.475 -19.988 1.00 74.88 100 PRO A N 1
ATOM 825 C CA . PRO A 1 100 ? 50.348 -18.422 -20.965 1.00 74.88 100 PRO A CA 1
ATOM 826 C C . PRO A 1 100 ? 51.642 -17.933 -21.615 1.00 74.88 100 PRO A C 1
ATOM 828 O O . PRO A 1 100 ? 52.545 -18.735 -21.852 1.00 74.88 100 PRO A O 1
ATOM 831 N N . THR A 1 101 ? 51.773 -16.628 -21.870 1.00 78.25 101 THR A N 1
ATOM 832 C CA . THR A 1 101 ? 52.961 -16.063 -22.530 1.00 78.25 101 THR A CA 1
ATOM 833 C C . THR A 1 101 ? 54.195 -16.156 -21.633 1.00 78.25 101 THR A C 1
ATOM 835 O O . THR A 1 101 ? 55.251 -16.600 -22.085 1.00 78.25 101 THR A O 1
ATOM 838 N N . VAL A 1 102 ? 54.061 -15.820 -20.346 1.00 81.19 102 VAL A N 1
ATOM 839 C CA . VAL A 1 102 ? 55.145 -15.955 -19.361 1.00 81.19 102 VAL A CA 1
ATOM 840 C C . VAL A 1 102 ? 55.482 -17.428 -19.132 1.00 81.19 102 VAL A C 1
ATOM 842 O O . VAL A 1 102 ? 56.656 -17.791 -19.182 1.00 81.19 102 VAL A O 1
ATOM 845 N N . CYS A 1 103 ? 54.483 -18.305 -18.979 1.00 76.69 103 CYS A N 1
ATOM 846 C CA . CYS A 1 103 ? 54.713 -19.748 -18.863 1.00 76.69 103 CYS A CA 1
ATOM 847 C C . CYS A 1 103 ? 55.460 -20.315 -20.081 1.00 76.69 103 CYS A C 1
ATOM 849 O O . CYS A 1 103 ? 56.424 -21.066 -19.922 1.00 76.69 103 CYS A O 1
ATOM 851 N N . THR A 1 104 ? 55.073 -19.917 -21.294 1.00 81.62 104 THR A N 1
ATOM 852 C CA . THR A 1 104 ? 55.731 -20.354 -22.533 1.00 81.62 104 THR A CA 1
ATOM 853 C C . THR A 1 104 ? 57.164 -19.833 -22.609 1.00 81.62 104 THR A C 1
ATOM 855 O O . THR A 1 104 ? 58.080 -20.595 -22.918 1.00 81.62 104 THR A O 1
ATOM 858 N N . LEU A 1 105 ? 57.393 -18.566 -22.257 1.00 80.00 105 LEU A N 1
ATOM 859 C CA . LEU A 1 105 ? 58.728 -17.975 -22.220 1.00 80.00 105 LEU A CA 1
ATOM 860 C C . LEU A 1 105 ? 59.640 -18.685 -21.206 1.00 80.00 105 LEU A C 1
ATOM 862 O O . LEU A 1 105 ? 60.780 -19.008 -21.534 1.00 80.00 105 LEU A O 1
ATOM 866 N N . CYS A 1 106 ? 59.140 -19.007 -20.009 1.00 80.00 106 CYS A N 1
ATOM 867 C CA . CYS A 1 106 ? 59.884 -19.763 -18.999 1.00 80.00 106 CYS A CA 1
ATOM 868 C C . CYS A 1 106 ? 60.278 -21.168 -19.487 1.00 80.00 106 CYS A C 1
ATOM 870 O O . CYS A 1 106 ? 61.400 -21.613 -19.239 1.00 80.00 106 CYS A O 1
ATOM 872 N N . ILE A 1 107 ? 59.388 -21.862 -20.205 1.00 80.69 107 ILE A N 1
ATOM 873 C CA . ILE A 1 107 ? 59.681 -23.180 -20.793 1.00 80.69 107 ILE A CA 1
ATOM 874 C C . ILE A 1 107 ? 60.743 -23.060 -21.896 1.00 80.69 107 ILE A C 1
ATOM 876 O O . ILE A 1 107 ? 61.669 -23.873 -21.951 1.00 80.69 107 ILE A O 1
ATOM 880 N N . LEU A 1 108 ? 60.645 -22.039 -22.753 1.00 76.94 108 LEU A N 1
ATOM 881 C CA . LEU A 1 108 ? 61.596 -21.807 -23.844 1.00 76.94 108 LEU A CA 1
ATOM 882 C C . LEU A 1 108 ? 62.990 -21.409 -23.340 1.00 76.94 108 LEU A C 1
ATOM 884 O O . LEU A 1 108 ? 63.988 -21.888 -23.876 1.00 76.94 108 LEU A O 1
ATOM 888 N N . LEU A 1 109 ? 63.077 -20.598 -22.282 1.00 75.19 109 LEU A N 1
ATOM 889 C CA . LEU A 1 109 ? 64.352 -20.210 -21.671 1.00 75.19 109 LEU A CA 1
ATOM 890 C C . LEU A 1 109 ? 65.044 -21.383 -20.959 1.00 75.19 109 LEU A C 1
ATOM 892 O O . LEU A 1 109 ? 66.269 -21.464 -20.969 1.00 75.19 109 LEU A O 1
ATOM 896 N N . ARG A 1 110 ? 64.283 -22.339 -20.411 1.00 70.56 110 ARG A N 1
ATOM 897 C CA . ARG A 1 110 ? 64.827 -23.536 -19.744 1.00 70.56 110 ARG A CA 1
ATOM 898 C C . ARG A 1 110 ? 65.369 -24.601 -20.709 1.00 70.56 110 ARG A C 1
ATOM 900 O O . ARG A 1 110 ? 66.076 -25.494 -20.267 1.00 70.56 110 ARG A O 1
ATOM 907 N N . ARG A 1 111 ? 65.051 -24.523 -22.007 1.00 64.56 111 ARG A N 1
ATOM 908 C CA . ARG A 1 111 ? 65.594 -25.415 -23.054 1.00 64.56 111 ARG A CA 1
ATOM 909 C C . ARG A 1 111 ? 66.857 -24.882 -23.741 1.00 64.56 111 ARG A C 1
ATOM 911 O O . ARG A 1 111 ? 67.424 -25.591 -24.566 1.00 64.56 111 ARG A O 1
ATOM 918 N N . ARG A 1 112 ? 67.254 -23.635 -23.467 1.00 60.25 112 ARG A N 1
ATOM 919 C CA . ARG A 1 112 ? 68.374 -22.946 -24.136 1.00 60.25 112 ARG A CA 1
ATOM 920 C C . ARG A 1 112 ? 69.650 -22.864 -23.276 1.00 60.25 112 ARG A C 1
ATOM 922 O O . ARG A 1 112 ? 70.633 -22.286 -23.728 1.00 60.25 112 ARG A O 1
ATOM 929 N N . ASN A 1 113 ? 69.624 -23.446 -22.078 1.00 52.94 113 ASN A N 1
ATOM 930 C CA . ASN A 1 113 ? 70.762 -23.704 -21.186 1.00 52.94 113 ASN A CA 1
ATOM 931 C C . ASN A 1 113 ? 70.870 -25.216 -20.979 1.00 52.94 113 ASN A C 1
ATOM 933 O O . ASN A 1 113 ? 72.002 -25.701 -20.792 1.00 52.94 113 ASN A O 1
#

Foldseek 3Di:
DPPPCPPVDDDDQWDFDPVDPVRDTQGALVVQLVVVCVVVVHDDDPVVSVVSSVVSNVVSVVSVVVVVVVVVVVVVVVVVCVVVVV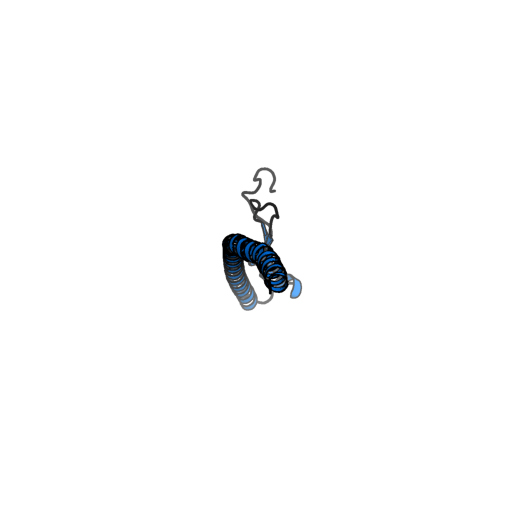VVVVVVVCCVVVVVVVVVVVVVVVVVD

InterPro domains:
  IPR001360 Glycoside hydrolase family 1 [PF00232] (1-43)
  IPR017853 Glycoside hydrolase superfamily [SSF51445] (1-50)

Sequence (113 aa):
FEWDEGFSERFGLYFVDFRNKNKPRYPKASVQFYKRIISSNGFPNQREVENWRRKSVETCSSSNQLLAAEEQRSTAANILRLIHDPLTSHMEMVTEIVVPTVCTLCILLRRRN

Radius of gyration: 29.32 Å; chains: 1; bounding box: 86×37×44 Å

pLDDT: mean 84.9, std 11.15, range [52.94, 97.75]